Protein AF-A0AA38S7T8-F1 (afdb_monomer)

Foldseek 3Di:
DVVVVVVVVVVVVVVVVVVVPPDPPDQVVVQVVQQVVCVVVPHDGDDDDPVVVVVVVVVVVVVVCCVVVCVVVVVPPVPPPPPPPPPDPPPDD

Organism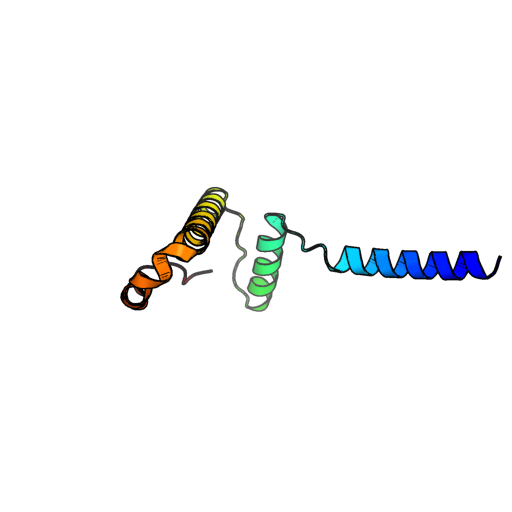: NCBI:txid347529

Structure (mmCIF, N/CA/C/O backbone):
data_AF-A0AA38S7T8-F1
#
_entry.id   AF-A0AA38S7T8-F1
#
loop_
_atom_site.group_PDB
_atom_site.id
_atom_site.type_symbol
_atom_site.label_atom_id
_atom_site.label_alt_id
_atom_site.label_comp_id
_atom_site.label_asym_id
_atom_site.label_entity_id
_atom_site.label_seq_id
_atom_site.pdbx_PDB_ins_code
_atom_site.Cartn_x
_atom_site.Cartn_y
_atom_site.Cartn_z
_atom_site.occupancy
_atom_site.B_iso_or_equiv
_atom_site.auth_seq_id
_atom_site.auth_comp_id
_atom_site.auth_asym_id
_atom_site.auth_atom_id
_atom_site.pdbx_PDB_model_num
ATOM 1 N N . MET A 1 1 ? 27.801 14.861 -34.928 1.00 53.59 1 MET A N 1
ATOM 2 C CA . MET A 1 1 ? 26.444 15.281 -34.500 1.00 53.59 1 MET A CA 1
ATOM 3 C C . MET A 1 1 ? 25.387 14.181 -34.650 1.00 53.59 1 MET A C 1
ATOM 5 O O . MET A 1 1 ? 24.449 14.178 -33.876 1.00 53.59 1 MET A O 1
ATOM 9 N N . TRP A 1 2 ? 25.527 13.207 -35.560 1.00 48.62 2 TRP A N 1
ATOM 10 C CA . TRP A 1 2 ? 24.543 12.117 -35.714 1.00 48.62 2 TRP A CA 1
ATOM 11 C C . TRP A 1 2 ? 24.609 11.041 -34.608 1.00 48.62 2 TRP A C 1
ATOM 13 O O . TRP A 1 2 ? 23.581 10.538 -34.169 1.00 48.62 2 TRP A O 1
ATOM 23 N N . TYR A 1 3 ? 25.801 10.739 -34.081 1.00 61.00 3 TYR A N 1
ATOM 24 C CA . TYR A 1 3 ? 25.983 9.763 -32.992 1.00 61.00 3 TYR A CA 1
ATOM 25 C C . TYR A 1 3 ? 25.420 10.218 -31.632 1.00 61.00 3 TYR A C 1
ATOM 27 O O . TYR A 1 3 ? 24.937 9.395 -30.858 1.00 61.00 3 TYR A O 1
ATOM 35 N N . SER A 1 4 ? 25.440 11.522 -31.341 1.00 61.47 4 SER A N 1
ATOM 36 C CA . SER A 1 4 ? 24.979 12.081 -30.062 1.00 61.47 4 SER A CA 1
ATOM 37 C C . SER A 1 4 ? 23.455 12.033 -29.898 1.00 61.47 4 SER A C 1
ATOM 39 O O . SER A 1 4 ? 22.971 11.812 -28.792 1.00 61.47 4 SER A O 1
ATOM 41 N N . HIS A 1 5 ? 22.693 12.174 -30.990 1.00 62.44 5 HIS A N 1
ATOM 42 C CA . HIS A 1 5 ? 21.229 12.058 -30.963 1.00 62.44 5 HIS A CA 1
ATOM 43 C C . HIS A 1 5 ? 20.763 10.611 -30.770 1.00 62.44 5 HIS A C 1
ATOM 45 O O . HIS A 1 5 ? 19.878 10.361 -29.956 1.00 62.44 5 HIS A O 1
ATOM 51 N N . ASN A 1 6 ? 21.405 9.653 -31.446 1.00 74.31 6 ASN A N 1
ATOM 52 C CA . ASN A 1 6 ? 21.110 8.227 -31.271 1.00 74.31 6 ASN A CA 1
ATOM 53 C C . ASN A 1 6 ? 21.411 7.754 -29.841 1.00 74.31 6 ASN A C 1
ATOM 55 O O . ASN A 1 6 ? 20.620 7.018 -29.260 1.00 74.31 6 ASN A O 1
ATOM 59 N N . MET A 1 7 ? 22.504 8.235 -29.239 1.00 75.94 7 MET A N 1
ATOM 60 C CA . MET A 1 7 ? 22.827 7.931 -27.842 1.00 75.94 7 MET A CA 1
ATOM 61 C C . MET A 1 7 ? 21.794 8.522 -26.869 1.00 75.94 7 MET A C 1
ATOM 63 O O . MET A 1 7 ? 21.368 7.853 -25.934 1.00 75.94 7 MET A O 1
ATOM 67 N N . SER A 1 8 ? 21.334 9.753 -27.117 1.00 80.12 8 SER A N 1
ATOM 68 C CA . SER A 1 8 ? 20.283 10.385 -26.310 1.00 80.12 8 SER A CA 1
ATOM 69 C C . SER A 1 8 ? 18.960 9.608 -26.356 1.00 80.12 8 SER A C 1
ATOM 71 O O . SER A 1 8 ? 18.330 9.428 -25.314 1.00 80.12 8 SER A O 1
ATOM 73 N N . LEU A 1 9 ? 18.575 9.084 -27.526 1.00 83.25 9 LEU A N 1
ATOM 74 C CA . LEU A 1 9 ? 17.380 8.247 -27.688 1.00 83.25 9 LEU A CA 1
ATOM 75 C C . LEU A 1 9 ? 17.498 6.919 -26.931 1.00 83.25 9 LEU A C 1
ATOM 77 O O . LEU A 1 9 ? 16.558 6.523 -26.245 1.00 83.25 9 LEU A O 1
ATOM 81 N N . VAL A 1 10 ? 18.659 6.261 -26.994 1.00 88.38 10 VAL A N 1
ATOM 82 C CA . VAL A 1 10 ? 18.920 5.027 -26.233 1.00 88.38 10 VAL A CA 1
ATOM 83 C C . VAL A 1 10 ? 18.825 5.284 -24.727 1.00 88.38 10 VAL A C 1
ATOM 85 O O . VAL A 1 10 ? 18.156 4.532 -24.021 1.00 88.38 10 VAL A O 1
ATOM 88 N N . CYS A 1 11 ? 19.410 6.377 -24.229 1.00 84.12 11 CYS A N 1
ATOM 89 C CA . CYS A 1 11 ? 19.299 6.752 -22.819 1.00 84.12 11 CYS A CA 1
ATOM 90 C C . CYS A 1 11 ? 17.846 7.018 -22.400 1.00 84.12 11 CYS A C 1
ATOM 92 O O . CYS A 1 11 ? 17.422 6.547 -21.347 1.00 84.12 11 CYS A O 1
ATOM 94 N N . ALA A 1 12 ? 17.067 7.728 -23.221 1.00 85.44 12 ALA A N 1
ATOM 95 C CA . ALA A 1 12 ? 15.662 8.008 -22.930 1.00 85.44 12 ALA A CA 1
ATOM 96 C C . ALA A 1 12 ? 14.819 6.722 -22.844 1.00 85.44 12 ALA A C 1
ATOM 98 O O . ALA A 1 12 ? 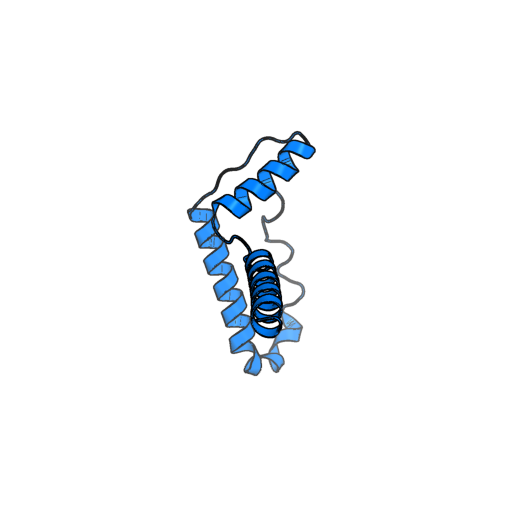13.998 6.584 -21.937 1.00 85.44 12 ALA A O 1
ATOM 99 N N . ILE A 1 13 ? 15.066 5.755 -23.735 1.00 85.31 13 ILE A N 1
ATOM 100 C CA . ILE A 1 13 ? 14.397 4.447 -23.721 1.00 85.31 13 ILE A CA 1
ATOM 101 C C . ILE A 1 13 ? 14.761 3.666 -22.449 1.00 85.31 13 ILE A C 1
ATOM 103 O O . ILE A 1 13 ? 13.870 3.163 -21.770 1.00 85.31 13 ILE A O 1
ATOM 107 N N . LEU A 1 14 ? 16.044 3.605 -22.076 1.00 83.94 14 LEU A N 1
ATOM 108 C CA . LEU A 1 14 ? 16.491 2.918 -20.855 1.00 83.94 14 LEU A CA 1
ATOM 109 C C . LEU A 1 14 ? 15.878 3.529 -19.588 1.00 83.94 14 LEU A C 1
ATOM 111 O O . LEU A 1 14 ? 15.437 2.800 -18.703 1.00 83.94 14 LEU A O 1
ATOM 115 N N . ILE A 1 15 ? 15.792 4.859 -19.516 1.00 80.81 15 ILE A N 1
ATOM 116 C CA . ILE A 1 15 ? 15.158 5.559 -18.394 1.00 80.81 15 ILE A CA 1
ATOM 117 C C . ILE A 1 15 ? 13.660 5.232 -18.331 1.00 80.81 15 ILE A C 1
ATOM 119 O O . ILE A 1 15 ? 13.156 4.962 -17.243 1.00 80.81 15 ILE A O 1
ATOM 123 N N . ALA A 1 16 ? 12.954 5.194 -19.465 1.00 78.12 16 ALA A N 1
ATOM 124 C CA . ALA A 1 16 ? 11.539 4.818 -19.508 1.00 78.12 16 ALA A CA 1
ATOM 125 C C . ALA A 1 16 ? 11.297 3.373 -19.029 1.00 78.12 16 ALA A C 1
ATOM 127 O O . ALA A 1 16 ? 10.368 3.133 -18.259 1.00 78.12 16 ALA A O 1
ATOM 128 N N . TYR A 1 17 ? 12.166 2.426 -19.407 1.00 76.81 17 TYR A N 1
ATOM 129 C CA . TYR A 1 17 ? 12.116 1.050 -18.894 1.00 76.81 17 TYR A CA 1
ATOM 130 C C . TYR A 1 17 ? 12.357 0.985 -17.382 1.00 76.81 17 TYR A C 1
ATOM 132 O O . TYR A 1 17 ? 11.609 0.310 -16.678 1.00 76.81 17 TYR A O 1
ATOM 140 N N . LEU A 1 18 ? 13.345 1.725 -16.869 1.00 66.81 18 LEU A N 1
ATOM 141 C CA . LEU A 1 18 ? 13.630 1.791 -15.431 1.00 66.81 18 LEU A CA 1
ATOM 142 C C . LEU A 1 18 ? 12.448 2.366 -14.631 1.00 66.81 18 LEU A C 1
ATOM 144 O O . LEU A 1 18 ? 12.162 1.877 -13.537 1.00 66.81 18 LEU A O 1
ATOM 148 N N . HIS A 1 19 ? 11.728 3.347 -15.188 1.00 61.88 19 HIS A N 1
ATOM 149 C CA . HIS A 1 19 ? 10.520 3.910 -14.576 1.00 61.88 19 HIS A CA 1
ATOM 150 C C . HIS A 1 19 ? 9.349 2.919 -14.553 1.00 61.88 19 HIS A C 1
ATOM 152 O O . HIS A 1 19 ? 8.595 2.908 -13.585 1.00 61.88 19 HIS A O 1
ATOM 158 N N . PHE A 1 20 ? 9.201 2.061 -15.569 1.00 60.38 20 PHE A N 1
ATOM 159 C CA . PHE A 1 20 ? 8.128 1.058 -15.602 1.00 60.38 20 PHE A CA 1
ATOM 160 C C . PHE A 1 20 ? 8.315 -0.039 -14.541 1.00 60.38 20 PHE A C 1
ATOM 162 O O . PHE A 1 20 ? 7.347 -0.554 -13.992 1.00 60.38 20 PHE A O 1
ATOM 169 N N . SER A 1 21 ? 9.566 -0.367 -14.209 1.00 61.53 21 SER A N 1
ATOM 170 C CA . SER A 1 21 ? 9.912 -1.322 -13.149 1.00 61.53 21 SER A CA 1
ATOM 171 C C . SER A 1 21 ? 9.876 -0.743 -11.729 1.00 61.53 21 SER A C 1
ATOM 173 O O . SER A 1 21 ? 10.134 -1.476 -10.773 1.00 61.53 21 SER A O 1
ATOM 175 N N . TYR A 1 22 ? 9.552 0.544 -11.557 1.00 61.12 22 TYR A N 1
ATOM 176 C CA . TYR A 1 22 ? 9.361 1.121 -10.229 1.00 61.12 22 TYR A CA 1
ATOM 177 C C . TYR A 1 22 ? 7.981 0.726 -9.700 1.00 61.12 22 TYR A C 1
ATOM 179 O O . TYR A 1 22 ? 6.999 1.459 -9.829 1.00 61.12 22 TYR A O 1
ATOM 187 N N . ALA A 1 23 ? 7.903 -0.475 -9.129 1.00 63.56 23 ALA A N 1
ATOM 188 C CA . ALA A 1 23 ? 6.740 -0.884 -8.363 1.00 63.56 23 ALA A CA 1
ATOM 189 C C . ALA A 1 23 ? 6.559 0.105 -7.204 1.00 63.56 23 ALA A C 1
ATOM 191 O O . ALA A 1 23 ? 7.417 0.216 -6.326 1.00 63.56 23 ALA A O 1
ATOM 192 N N . GLN A 1 24 ? 5.455 0.847 -7.238 1.00 67.12 24 GLN A N 1
ATOM 193 C CA . GLN A 1 24 ? 5.082 1.761 -6.169 1.00 67.12 24 GLN A CA 1
ATOM 194 C C . GLN A 1 24 ? 4.750 0.911 -4.935 1.00 67.12 24 GLN A C 1
ATOM 196 O O . GLN A 1 24 ? 3.833 0.091 -4.952 1.00 67.12 24 GLN A O 1
ATOM 201 N N . ASN A 1 25 ? 5.586 1.021 -3.906 1.00 79.56 25 ASN A N 1
ATOM 202 C CA . ASN A 1 25 ? 5.552 0.194 -2.701 1.00 79.56 25 ASN A CA 1
ATOM 203 C C . ASN A 1 25 ? 5.099 0.991 -1.472 1.00 79.56 25 ASN A C 1
ATOM 205 O O . ASN A 1 25 ? 5.336 0.572 -0.335 1.00 79.56 25 ASN A O 1
ATOM 209 N N . SER A 1 26 ? 4.447 2.137 -1.682 1.00 89.31 26 SER A N 1
ATOM 210 C CA . SER A 1 26 ? 3.866 2.888 -0.582 1.00 89.31 26 SER A CA 1
ATOM 211 C C . SER A 1 26 ? 2.597 2.183 -0.080 1.00 89.31 26 SER A C 1
ATOM 213 O O . SER A 1 26 ? 1.881 1.545 -0.857 1.00 89.31 26 SER A O 1
ATOM 215 N N . PRO A 1 27 ? 2.250 2.331 1.209 1.00 90.25 27 PRO A N 1
ATOM 216 C CA . PRO A 1 27 ? 0.968 1.887 1.758 1.00 90.25 27 PRO A CA 1
ATOM 217 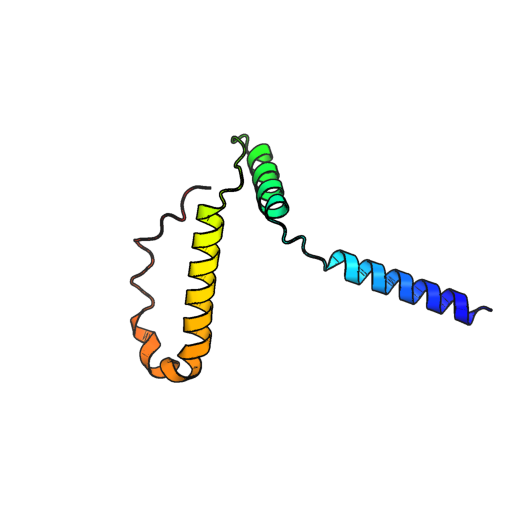C C . PRO A 1 27 ? -0.257 2.242 0.904 1.00 90.25 27 PRO A C 1
ATOM 219 O O . PRO A 1 27 ? -1.214 1.472 0.808 1.00 90.25 27 PRO A O 1
ATOM 222 N N . GLN A 1 28 ? -0.228 3.418 0.275 1.00 91.62 28 GLN A N 1
ATOM 223 C CA . GLN A 1 28 ? -1.356 3.938 -0.482 1.00 91.62 28 GLN A CA 1
ATOM 224 C C . GLN A 1 28 ? -1.567 3.185 -1.797 1.00 91.62 28 GLN A C 1
ATOM 226 O O . GLN A 1 28 ? -2.708 3.049 -2.233 1.00 91.62 28 GLN A O 1
ATOM 231 N N . ASP A 1 29 ? -0.507 2.654 -2.401 1.00 90.19 29 ASP A N 1
ATOM 232 C CA . ASP A 1 29 ? -0.596 1.928 -3.669 1.00 90.19 29 ASP A CA 1
ATOM 233 C C . ASP A 1 29 ? -1.375 0.626 -3.498 1.00 90.19 29 ASP A C 1
ATOM 235 O O . ASP A 1 29 ? -2.283 0.333 -4.279 1.00 90.19 29 ASP A O 1
ATOM 239 N N . TYR A 1 30 ? -1.112 -0.093 -2.401 1.00 88.69 30 TYR A N 1
ATOM 240 C CA . TYR A 1 30 ? -1.870 -1.285 -2.030 1.00 88.69 30 TYR A CA 1
ATOM 241 C C . TYR A 1 30 ? -3.356 -0.963 -1.836 1.00 88.69 30 TYR A C 1
ATOM 243 O O . TYR A 1 30 ? -4.213 -1.639 -2.406 1.00 88.69 30 TYR A O 1
ATOM 251 N N . VAL A 1 31 ? -3.681 0.086 -1.073 1.00 93.75 31 VAL A N 1
ATOM 252 C CA . VAL A 1 31 ? -5.078 0.473 -0.806 1.00 93.75 31 VAL A CA 1
ATOM 253 C C . VAL A 1 31 ? -5.789 0.939 -2.074 1.00 93.75 31 VAL A C 1
ATOM 255 O O . VAL A 1 31 ? -6.950 0.592 -2.283 1.00 93.75 31 VAL A O 1
ATOM 258 N N . ASN A 1 32 ? -5.111 1.700 -2.934 1.00 92.94 32 ASN A N 1
ATOM 259 C CA . ASN A 1 32 ? -5.673 2.189 -4.189 1.00 92.94 32 ASN A CA 1
ATOM 260 C C . ASN A 1 32 ? -6.031 1.036 -5.128 1.00 92.94 32 ASN A C 1
ATOM 262 O O . ASN A 1 32 ? -7.158 0.993 -5.621 1.00 92.94 32 ASN A O 1
ATOM 266 N N . ALA A 1 33 ? -5.111 0.087 -5.323 1.00 91.94 33 ALA A N 1
ATOM 267 C CA . ALA A 1 33 ? -5.344 -1.074 -6.176 1.00 91.94 33 ALA A CA 1
ATOM 268 C C . ALA A 1 33 ? -6.538 -1.913 -5.685 1.00 91.94 33 ALA A C 1
ATOM 270 O O . ALA A 1 33 ? -7.425 -2.255 -6.468 1.00 91.94 33 ALA A O 1
ATOM 271 N N . HIS A 1 34 ? -6.623 -2.170 -4.374 1.00 92.94 34 HIS A N 1
ATOM 272 C CA . HIS A 1 34 ? -7.750 -2.907 -3.792 1.00 92.94 34 HIS A CA 1
ATOM 273 C C . HIS A 1 34 ? -9.065 -2.141 -3.925 1.00 92.94 34 HIS A C 1
ATOM 275 O O . HIS A 1 34 ? -10.078 -2.715 -4.313 1.00 92.94 34 HIS A O 1
ATOM 281 N N . ASN A 1 35 ? -9.070 -0.838 -3.637 1.00 96.56 35 ASN A N 1
ATOM 282 C CA . ASN A 1 35 ? -10.278 -0.023 -3.738 1.00 96.56 35 ASN A CA 1
ATOM 283 C C . ASN A 1 35 ? -10.778 0.118 -5.174 1.00 96.56 35 ASN A C 1
ATOM 285 O O . ASN A 1 35 ? -11.989 0.202 -5.378 1.00 96.56 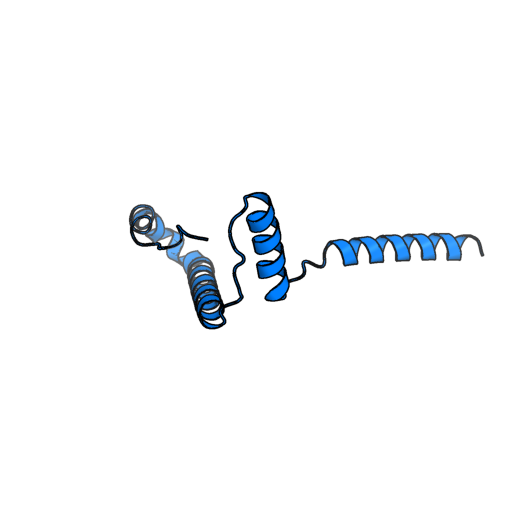35 ASN A O 1
ATOM 289 N N . GLN A 1 36 ? -9.880 0.110 -6.159 1.00 93.69 36 GLN A N 1
ATOM 290 C CA . GLN A 1 36 ? -10.258 0.058 -7.565 1.00 93.69 36 GLN A CA 1
ATOM 291 C C . GLN A 1 36 ? -11.004 -1.246 -7.882 1.00 93.69 36 GLN A C 1
ATOM 293 O O . GLN A 1 36 ? -12.145 -1.184 -8.334 1.00 93.69 36 GLN A O 1
ATOM 298 N N . ALA A 1 37 ? -10.426 -2.404 -7.553 1.00 94.88 37 ALA A N 1
ATOM 299 C CA . ALA A 1 37 ? -11.075 -3.699 -7.775 1.00 94.88 37 ALA A CA 1
ATOM 300 C C . ALA A 1 37 ? -12.404 -3.829 -7.002 1.00 94.88 37 ALA A C 1
ATOM 302 O O . ALA A 1 37 ? -13.416 -4.278 -7.534 1.00 94.88 37 ALA A O 1
ATOM 303 N N . ARG A 1 38 ? -12.441 -3.359 -5.750 1.00 96.06 38 ARG A N 1
ATOM 304 C CA . ARG A 1 38 ? -13.646 -3.351 -4.905 1.00 96.06 38 ARG A CA 1
ATOM 305 C C . ARG A 1 38 ? -14.761 -2.484 -5.489 1.00 96.06 38 ARG A C 1
ATOM 307 O O . ARG A 1 38 ? -15.925 -2.879 -5.463 1.00 96.06 38 ARG A O 1
ATOM 314 N N . LYS A 1 39 ? -14.408 -1.338 -6.077 1.00 96.44 39 LYS A N 1
ATOM 315 C CA . LYS A 1 39 ? -15.354 -0.474 -6.791 1.00 96.44 39 LYS A CA 1
ATOM 316 C C . LYS A 1 39 ? -15.946 -1.170 -8.017 1.00 96.44 39 LYS A C 1
ATOM 318 O O . LYS A 1 39 ? -17.139 -1.014 -8.261 1.00 96.44 39 LYS A O 1
ATOM 323 N N . GLU A 1 40 ? -15.148 -1.936 -8.759 1.00 94.69 40 GLU A N 1
ATOM 324 C CA . GLU A 1 40 ? -15.604 -2.679 -9.945 1.00 94.69 40 GLU A CA 1
ATOM 325 C C . GLU A 1 40 ? -16.647 -3.750 -9.598 1.00 94.69 40 GLU A C 1
ATOM 327 O O . GLU A 1 40 ? -17.571 -3.980 -10.375 1.00 94.69 40 GLU A O 1
ATOM 332 N N . VAL A 1 41 ? -16.558 -4.339 -8.401 1.00 95.56 41 VAL A N 1
ATOM 333 C CA . VAL A 1 41 ? -17.527 -5.330 -7.899 1.00 95.56 41 VAL A CA 1
ATOM 334 C C . VAL A 1 41 ? -18.574 -4.743 -6.938 1.00 95.56 41 VAL A C 1
ATOM 336 O O . VAL A 1 41 ? -19.346 -5.484 -6.334 1.00 95.56 41 VAL A O 1
ATOM 339 N N . GLY A 1 42 ? -18.630 -3.415 -6.792 1.00 95.69 42 GLY A N 1
ATOM 340 C CA . GLY A 1 42 ? -19.668 -2.720 -6.023 1.00 95.69 42 GLY A CA 1
ATOM 341 C C . GLY A 1 42 ? -19.575 -2.858 -4.498 1.00 95.69 42 GLY A C 1
ATOM 342 O O . GLY A 1 42 ? -20.570 -2.628 -3.811 1.00 95.69 42 GLY A O 1
ATOM 343 N N . VAL A 1 43 ? -18.409 -3.209 -3.947 1.00 96.00 43 VAL A N 1
ATOM 344 C CA . VAL A 1 43 ? -18.196 -3.305 -2.493 1.00 96.00 43 VAL A CA 1
ATOM 345 C C . VAL A 1 43 ? -17.469 -2.069 -1.949 1.00 96.00 43 VAL A C 1
ATOM 347 O O . VAL A 1 43 ? -16.684 -1.420 -2.639 1.00 96.00 43 VAL A O 1
ATOM 350 N N . GLY A 1 44 ? -17.748 -1.710 -0.691 1.00 94.94 44 GLY A N 1
ATOM 351 C CA . GLY A 1 44 ? -17.224 -0.482 -0.074 1.00 94.94 44 GLY A CA 1
ATOM 352 C C .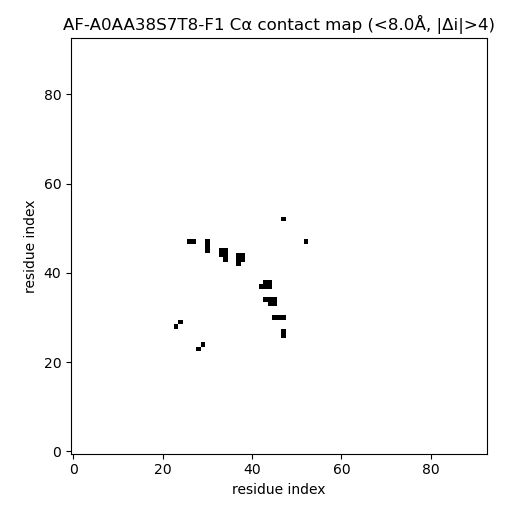 GLY A 1 44 ? -15.692 -0.458 0.046 1.00 94.94 44 GLY A C 1
ATOM 353 O O . GLY A 1 44 ? -15.079 -1.520 0.105 1.00 94.94 44 GLY A O 1
ATOM 354 N N . PRO A 1 45 ? -15.046 0.715 0.110 1.00 96.38 45 PRO A N 1
ATOM 355 C CA . PRO A 1 45 ? -13.589 0.813 0.147 1.00 96.38 45 PRO A CA 1
ATOM 356 C C . PRO A 1 45 ? -12.998 0.385 1.496 1.00 96.38 45 PRO A C 1
ATOM 358 O O . PRO A 1 45 ? -13.633 0.501 2.545 1.00 96.38 45 PRO A O 1
ATOM 361 N N . VAL A 1 46 ? -11.742 -0.043 1.464 1.00 95.31 46 VAL A N 1
ATOM 362 C CA . VAL A 1 46 ? -10.895 -0.323 2.625 1.00 95.31 46 VAL A CA 1
ATOM 363 C C . VAL A 1 46 ? -9.883 0.803 2.838 1.00 95.31 46 VAL A C 1
ATOM 365 O O . VAL A 1 46 ? -9.627 1.626 1.953 1.00 95.31 46 VAL A O 1
ATOM 368 N N . LYS A 1 47 ? -9.318 0.862 4.044 1.00 95.75 47 LYS A N 1
ATOM 369 C CA . LYS A 1 47 ? -8.296 1.837 4.439 1.00 95.75 47 LYS A CA 1
ATOM 370 C C . LYS A 1 47 ? -7.072 1.106 4.966 1.00 95.75 47 LYS A C 1
ATOM 372 O O . LYS A 1 47 ? -7.179 -0.021 5.439 1.00 95.75 47 LYS A O 1
ATOM 377 N N . TRP A 1 48 ? -5.927 1.774 4.909 1.00 94.75 48 TRP A N 1
ATOM 378 C CA . TRP A 1 48 ? -4.703 1.261 5.506 1.00 94.75 48 TRP A CA 1
ATOM 379 C C . TRP A 1 48 ? -4.838 1.152 7.028 1.00 94.75 48 TRP A C 1
ATOM 381 O O . TRP A 1 48 ? -5.248 2.118 7.676 1.00 94.75 48 TRP A O 1
ATOM 391 N N . ASP A 1 49 ? -4.434 0.013 7.593 1.00 95.06 49 ASP A N 1
ATOM 392 C CA . ASP A 1 49 ? -4.281 -0.170 9.037 1.00 95.06 49 ASP A CA 1
ATOM 393 C C . ASP A 1 49 ? -2.799 -0.433 9.374 1.00 95.06 49 ASP A C 1
ATOM 395 O O . ASP A 1 49 ? -2.259 -1.483 9.010 1.00 95.06 49 ASP A O 1
ATOM 399 N N . PRO A 1 50 ? -2.124 0.484 10.095 1.00 92.50 50 PRO A N 1
ATOM 400 C CA . PRO A 1 50 ? -0.734 0.306 10.510 1.00 92.50 50 PRO A CA 1
ATOM 401 C C . PRO A 1 50 ? -0.481 -0.946 11.360 1.00 92.50 50 PRO A C 1
ATOM 403 O O . PRO A 1 50 ? 0.612 -1.508 11.302 1.00 92.50 50 PRO A O 1
ATOM 406 N N . LYS A 1 51 ? -1.461 -1.398 12.154 1.00 94.06 51 LYS A N 1
ATOM 407 C CA . LYS A 1 51 ? -1.317 -2.613 12.970 1.00 94.06 51 LYS A CA 1
ATOM 408 C C . LYS A 1 51 ? -1.298 -3.856 12.092 1.00 94.06 51 LYS A C 1
ATOM 410 O O . LYS A 1 51 ? -0.451 -4.723 12.288 1.00 94.06 51 LYS A O 1
ATOM 415 N N . LEU A 1 52 ? -2.193 -3.909 11.106 1.00 91.62 52 LEU A N 1
ATOM 416 C CA . LEU A 1 52 ? -2.243 -4.998 10.134 1.00 91.62 52 LEU A CA 1
ATOM 417 C C . LEU A 1 52 ? -0.973 -5.030 9.277 1.00 91.62 52 LEU A C 1
ATOM 419 O O . LEU A 1 52 ? -0.406 -6.095 9.056 1.00 91.62 52 LEU A O 1
ATOM 423 N N . ALA A 1 53 ? -0.474 -3.860 8.873 1.00 91.00 53 ALA A N 1
ATOM 424 C CA . ALA A 1 53 ? 0.797 -3.752 8.165 1.00 91.00 53 ALA A CA 1
ATOM 425 C C . ALA A 1 53 ? 1.967 -4.300 8.993 1.00 91.00 53 ALA A C 1
ATOM 427 O O . ALA A 1 53 ? 2.792 -5.051 8.476 1.00 91.00 53 ALA A O 1
ATOM 428 N N . LYS A 1 54 ? 2.015 -3.976 10.294 1.00 92.31 54 LYS A N 1
ATOM 429 C CA . LYS A 1 54 ? 3.058 -4.487 11.189 1.00 92.31 54 LYS A CA 1
ATOM 430 C C . LYS A 1 54 ? 2.967 -5.999 11.382 1.00 92.31 54 LYS A C 1
ATOM 432 O O . LYS A 1 54 ? 3.991 -6.673 11.425 1.00 92.31 54 LYS A O 1
ATOM 437 N N . TYR A 1 55 ? 1.752 -6.529 11.483 1.00 91.94 55 TYR A N 1
ATOM 438 C CA . TYR A 1 55 ? 1.524 -7.967 11.552 1.00 91.94 55 TYR A CA 1
ATOM 439 C C . TYR A 1 55 ? 2.026 -8.677 10.285 1.00 91.94 55 TYR A C 1
ATOM 441 O O . TYR A 1 55 ? 2.802 -9.624 10.387 1.00 91.94 55 TYR A O 1
ATOM 449 N N . ALA A 1 56 ? 1.661 -8.171 9.103 1.00 87.62 56 ALA A N 1
ATOM 450 C CA . ALA A 1 56 ? 2.108 -8.722 7.825 1.00 87.62 56 ALA A CA 1
ATOM 451 C C . ALA A 1 56 ? 3.639 -8.666 7.663 1.00 87.62 56 ALA A C 1
ATOM 453 O O . ALA A 1 56 ? 4.244 -9.618 7.175 1.00 87.62 56 ALA A O 1
ATOM 454 N N . GLU A 1 57 ? 4.276 -7.580 8.113 1.00 89.94 57 GLU A N 1
ATOM 455 C CA . GLU A 1 57 ? 5.737 -7.449 8.126 1.00 89.94 57 GLU A CA 1
ATOM 456 C C . GLU A 1 57 ? 6.394 -8.504 9.028 1.00 89.94 57 GLU A C 1
ATOM 458 O O . GLU A 1 57 ? 7.365 -9.145 8.626 1.00 89.94 57 GLU A O 1
ATOM 463 N N . ASN A 1 58 ? 5.874 -8.701 10.243 1.00 91.94 58 ASN A N 1
ATOM 464 C CA . ASN A 1 58 ? 6.404 -9.700 11.169 1.00 91.94 58 ASN A CA 1
ATOM 465 C C . ASN A 1 58 ? 6.284 -11.114 10.587 1.00 91.94 58 ASN A C 1
ATOM 467 O O . ASN A 1 58 ? 7.273 -11.840 10.571 1.00 91.94 58 ASN A O 1
ATOM 471 N N . TYR A 1 59 ? 5.120 -11.458 10.033 1.00 86.69 59 TYR A N 1
ATOM 472 C CA . TYR A 1 59 ? 4.893 -12.752 9.392 1.00 86.69 59 TYR A CA 1
ATOM 473 C C . TYR A 1 59 ? 5.851 -12.988 8.211 1.00 86.69 59 TYR A C 1
ATOM 475 O O . TYR A 1 59 ? 6.516 -14.018 8.131 1.00 86.69 59 TYR A O 1
ATOM 483 N N . ALA A 1 60 ? 6.016 -12.000 7.325 1.00 85.38 60 ALA A N 1
ATOM 484 C CA . ALA A 1 60 ? 6.958 -12.103 6.209 1.00 85.38 60 ALA A CA 1
ATOM 485 C C . ALA A 1 60 ? 8.418 -12.272 6.675 1.00 85.38 60 ALA A C 1
ATOM 487 O O . ALA A 1 60 ? 9.203 -12.982 6.040 1.00 85.38 60 ALA A O 1
ATOM 488 N N . ASN A 1 61 ? 8.796 -11.637 7.789 1.00 86.50 61 ASN A N 1
ATOM 489 C CA . ASN A 1 61 ? 10.116 -11.812 8.389 1.00 86.50 61 ASN A CA 1
ATOM 490 C C . ASN A 1 61 ? 10.297 -13.206 9.005 1.00 86.50 61 ASN A C 1
ATOM 492 O O . ASN A 1 61 ? 11.380 -13.774 8.874 1.00 86.50 61 ASN A O 1
ATOM 496 N N . GLU A 1 62 ? 9.267 -13.770 9.635 1.00 81.00 62 GLU A N 1
ATOM 497 C CA . GLU A 1 62 ? 9.283 -15.145 10.148 1.00 81.00 62 GLU A CA 1
ATOM 498 C C . GLU A 1 62 ? 9.484 -16.154 9.011 1.00 81.00 62 GLU A C 1
ATOM 500 O O . GLU A 1 62 ? 10.417 -16.954 9.065 1.00 81.00 62 GLU A O 1
ATOM 505 N N . GLU A 1 63 ? 8.711 -16.046 7.930 1.00 79.00 63 GLU A N 1
ATOM 506 C CA . GLU A 1 63 ? 8.864 -16.887 6.736 1.00 79.00 63 GLU A CA 1
ATOM 507 C C . GLU A 1 63 ? 10.265 -16.759 6.123 1.00 79.00 63 GLU A C 1
ATOM 509 O O . GLU A 1 63 ? 10.908 -17.750 5.768 1.00 79.00 63 GLU A O 1
ATOM 514 N N . ARG A 1 64 ? 10.810 -15.538 6.060 1.00 74.81 64 ARG A N 1
ATOM 515 C CA . ARG A 1 64 ? 12.182 -15.310 5.588 1.00 74.81 64 ARG A CA 1
ATOM 516 C C . ARG A 1 64 ? 13.216 -16.001 6.477 1.00 74.81 64 ARG A C 1
ATOM 518 O O . ARG A 1 64 ? 14.181 -16.562 5.954 1.00 74.81 64 ARG A O 1
ATOM 525 N N . LEU A 1 65 ? 13.048 -15.943 7.799 1.00 69.19 65 LEU A N 1
ATOM 526 C CA . LEU A 1 65 ? 13.934 -16.613 8.752 1.00 69.19 65 LEU A CA 1
ATOM 527 C C . LEU A 1 65 ? 13.848 -18.131 8.609 1.00 69.19 65 LEU A C 1
ATOM 529 O O . LEU A 1 65 ? 14.887 -18.785 8.575 1.00 69.19 65 LEU A O 1
ATOM 533 N N . ILE A 1 66 ? 12.639 -18.674 8.463 1.00 66.00 66 ILE A N 1
ATOM 534 C CA . ILE A 1 66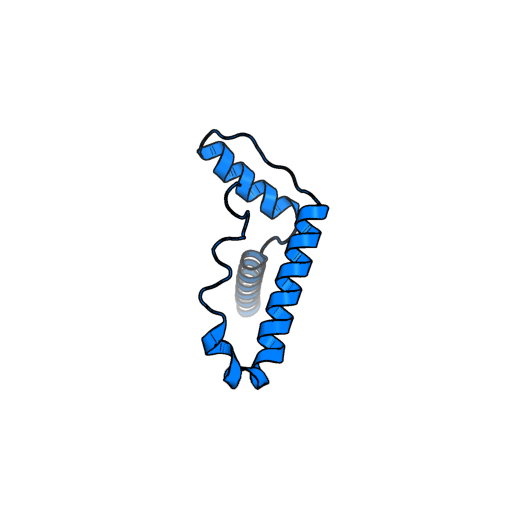 ? 12.393 -20.092 8.195 1.00 66.00 66 ILE A CA 1
ATOM 535 C C . ILE A 1 66 ? 13.121 -20.494 6.907 1.00 66.00 66 ILE A C 1
ATOM 537 O O . ILE A 1 66 ? 13.980 -21.366 6.944 1.00 66.00 66 ILE A O 1
ATOM 541 N N . VAL A 1 67 ? 12.903 -19.810 5.783 1.00 68.31 67 VAL A N 1
ATOM 542 C CA . VAL A 1 67 ? 13.564 -20.131 4.502 1.00 68.31 67 VAL A CA 1
ATOM 543 C C . VAL A 1 67 ? 15.093 -20.027 4.584 1.00 68.31 67 VAL A C 1
ATOM 545 O O . VAL A 1 67 ? 15.797 -20.894 4.064 1.00 68.31 67 VAL A O 1
ATOM 548 N N . HIS A 1 68 ? 15.632 -19.003 5.251 1.00 63.34 68 HIS A N 1
ATOM 549 C CA . HIS A 1 68 ? 17.080 -18.800 5.344 1.00 63.34 68 HIS A CA 1
ATOM 550 C C . HIS A 1 68 ? 17.759 -19.814 6.282 1.00 63.34 68 HIS A C 1
ATOM 552 O O . HIS A 1 68 ? 18.823 -20.341 5.955 1.00 63.34 68 HIS A O 1
ATOM 558 N N . ASN A 1 69 ? 17.119 -20.145 7.407 1.00 62.00 69 ASN A N 1
ATOM 559 C CA . ASN A 1 69 ? 17.622 -21.104 8.394 1.00 62.00 69 ASN A CA 1
ATOM 560 C C . ASN A 1 69 ? 17.387 -22.571 7.971 1.00 62.00 69 ASN A C 1
ATOM 562 O O . ASN A 1 69 ? 18.100 -23.480 8.398 1.00 62.00 69 ASN A O 1
ATOM 566 N N . ASN A 1 70 ? 16.433 -22.817 7.068 1.00 53.12 70 ASN A N 1
ATOM 567 C CA . ASN A 1 70 ? 16.095 -24.159 6.597 1.00 53.12 70 ASN A CA 1
ATOM 568 C C . ASN A 1 70 ? 17.001 -24.703 5.487 1.00 53.12 70 ASN A C 1
ATOM 570 O O . ASN A 1 70 ? 16.838 -25.858 5.092 1.00 53.12 70 ASN A O 1
ATOM 574 N N . THR A 1 71 ? 18.024 -23.962 5.055 1.00 53.50 71 THR A N 1
ATOM 575 C CA . THR A 1 71 ? 19.113 -24.549 4.252 1.00 53.50 71 THR A CA 1
ATOM 576 C C . THR A 1 71 ? 19.846 -25.669 5.010 1.00 53.50 71 THR A C 1
ATOM 578 O O . THR A 1 71 ? 20.309 -26.621 4.386 1.00 53.50 71 THR A O 1
ATOM 581 N N . HIS A 1 72 ? 19.847 -25.640 6.350 1.00 52.28 72 HIS A N 1
ATOM 582 C CA . HIS A 1 72 ? 20.308 -26.742 7.208 1.00 52.28 72 HIS A CA 1
ATOM 583 C C . HIS A 1 72 ? 19.181 -27.668 7.714 1.00 52.28 72 HIS A C 1
ATOM 585 O O . HIS A 1 72 ? 19.459 -28.782 8.154 1.00 52.28 72 HIS A O 1
ATOM 591 N N . ALA A 1 73 ? 17.913 -27.242 7.643 1.00 49.22 73 ALA A N 1
ATOM 592 C CA . ALA A 1 73 ? 16.758 -27.968 8.189 1.00 49.22 73 ALA A CA 1
ATOM 593 C C . ALA A 1 73 ? 15.916 -28.727 7.144 1.00 49.22 73 ALA A C 1
ATOM 595 O O . ALA A 1 73 ? 14.926 -29.358 7.514 1.00 49.22 73 ALA A O 1
ATOM 596 N N . LEU A 1 74 ? 16.316 -28.735 5.864 1.00 50.25 74 LEU A N 1
ATOM 597 C CA . LEU A 1 74 ? 15.711 -29.546 4.790 1.00 50.25 74 LEU A CA 1
ATOM 598 C C . LEU A 1 74 ? 15.526 -31.027 5.174 1.00 50.25 74 LEU A C 1
ATOM 600 O O . LEU A 1 74 ? 14.596 -31.673 4.698 1.00 50.25 74 LEU A O 1
ATOM 604 N N . HIS A 1 75 ? 16.342 -31.547 6.095 1.00 53.50 75 HIS A N 1
ATOM 605 C CA . HIS A 1 75 ? 16.193 -32.904 6.625 1.00 53.50 75 HIS A CA 1
ATOM 606 C C . HIS A 1 75 ? 14.925 -33.118 7.486 1.00 53.50 75 HIS A C 1
ATOM 608 O O . HIS A 1 75 ? 14.491 -34.257 7.634 1.00 53.50 75 HIS A O 1
ATOM 614 N N . ASN A 1 76 ? 14.302 -32.058 8.020 1.00 51.34 76 ASN A N 1
ATOM 615 C CA . ASN A 1 76 ? 13.162 -32.133 8.950 1.00 51.34 76 ASN A CA 1
ATOM 616 C C . ASN A 1 76 ? 11.810 -31.654 8.369 1.00 51.34 76 ASN A C 1
ATOM 618 O O . ASN A 1 76 ? 10.781 -31.829 9.023 1.00 51.34 76 ASN A O 1
ATOM 622 N N . MET A 1 77 ? 11.764 -31.064 7.166 1.00 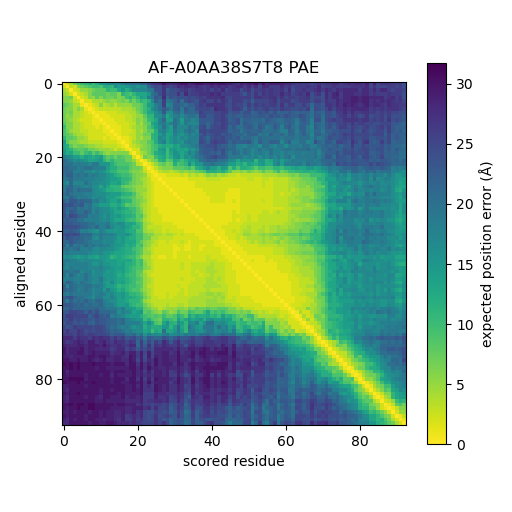49.56 77 MET A N 1
ATOM 623 C CA . MET A 1 77 ? 10.566 -30.348 6.675 1.00 49.56 77 MET A CA 1
ATOM 624 C C . MET A 1 77 ? 9.442 -31.214 6.084 1.00 49.56 77 MET A C 1
ATOM 626 O O . MET A 1 77 ? 8.327 -30.718 5.939 1.00 49.56 77 MET A O 1
ATOM 630 N N . VAL A 1 78 ? 9.644 -32.508 5.809 1.00 52.31 78 VAL A N 1
ATOM 631 C CA . VAL A 1 78 ? 8.563 -33.367 5.263 1.00 52.31 78 VAL A CA 1
ATOM 632 C C . VAL A 1 78 ? 7.377 -33.522 6.242 1.00 52.31 78 VAL A C 1
ATOM 634 O O . VAL A 1 78 ? 6.302 -33.967 5.854 1.0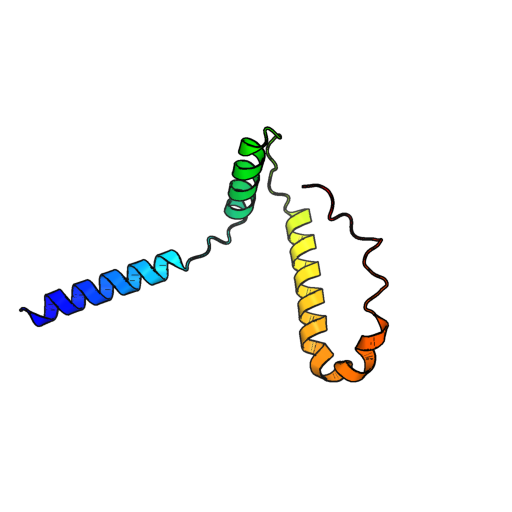0 52.31 78 VAL A O 1
ATOM 637 N N . ARG A 1 79 ? 7.518 -33.103 7.509 1.00 54.41 79 ARG A N 1
ATOM 638 C CA . ARG A 1 79 ? 6.490 -33.273 8.549 1.00 54.41 79 ARG A CA 1
ATOM 639 C C . ARG A 1 79 ? 5.455 -32.134 8.658 1.00 54.41 79 ARG A C 1
ATOM 641 O O . ARG A 1 79 ? 4.393 -32.382 9.213 1.00 54.41 79 ARG A O 1
ATOM 648 N N . ILE A 1 80 ? 5.719 -30.918 8.165 1.00 51.94 80 ILE A N 1
ATOM 649 C CA . ILE A 1 80 ? 4.945 -29.713 8.570 1.00 51.94 80 ILE A CA 1
ATOM 650 C C . ILE A 1 80 ? 3.860 -29.295 7.553 1.00 51.94 80 ILE A C 1
ATOM 652 O O . ILE A 1 80 ? 2.990 -28.489 7.854 1.00 51.94 80 ILE A O 1
ATOM 656 N N . LEU A 1 81 ? 3.851 -29.879 6.352 1.00 54.03 81 LEU A N 1
ATOM 657 C CA . LEU A 1 81 ? 2.965 -29.453 5.259 1.00 54.03 81 LEU A CA 1
ATOM 658 C C . LEU A 1 81 ? 1.433 -29.587 5.473 1.00 54.03 81 LEU A C 1
ATOM 660 O O . LEU A 1 81 ? 0.726 -28.868 4.772 1.00 54.03 81 LEU A O 1
ATOM 664 N N . PRO A 1 82 ? 0.870 -30.424 6.375 1.00 44.00 82 PRO A N 1
ATOM 665 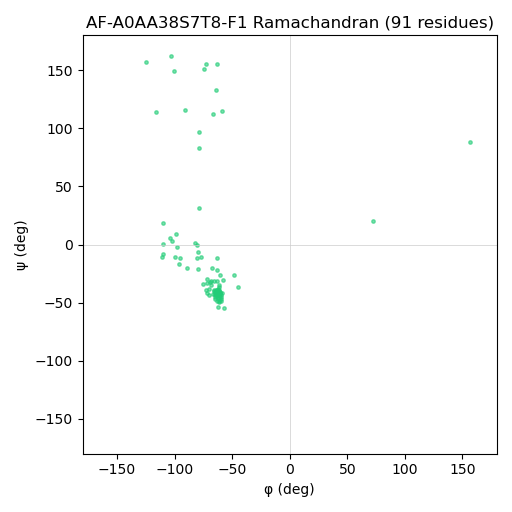C CA . PRO A 1 82 ? -0.588 -30.562 6.442 1.00 44.00 82 PRO A CA 1
ATOM 666 C C . PRO A 1 82 ? -1.308 -29.862 7.614 1.00 44.00 82 PRO A C 1
ATOM 668 O O . PRO A 1 82 ? -2.509 -30.076 7.729 1.00 44.00 82 PRO A O 1
ATOM 671 N N . LEU A 1 83 ? -0.664 -29.062 8.483 1.00 45.88 83 LEU A N 1
ATOM 672 C CA . LEU A 1 83 ? -1.328 -28.588 9.723 1.00 45.88 83 LEU A CA 1
ATOM 673 C C . LEU A 1 83 ? -1.690 -27.091 9.827 1.00 45.88 83 LEU A C 1
ATOM 675 O O . LEU A 1 83 ? -2.483 -26.753 10.699 1.00 45.88 83 LEU A O 1
ATOM 679 N N . GLU A 1 84 ? -1.231 -26.203 8.941 1.00 47.88 84 GLU A N 1
ATOM 680 C CA . GLU A 1 84 ? -1.483 -24.751 9.106 1.00 47.88 84 GLU A CA 1
ATOM 681 C C . GLU A 1 84 ? -2.672 -24.195 8.292 1.00 47.88 84 GLU A C 1
ATOM 683 O O . GLU A 1 84 ? -2.996 -23.013 8.396 1.00 47.88 84 GLU A O 1
ATOM 688 N N . LEU A 1 85 ? -3.350 -25.016 7.477 1.00 44.78 85 LEU A N 1
ATOM 689 C CA . LEU A 1 85 ? -4.417 -24.522 6.592 1.00 44.78 85 LEU A CA 1
ATOM 690 C C . LEU A 1 85 ? -5.755 -24.230 7.307 1.00 44.78 85 LEU A C 1
ATOM 692 O O . LEU A 1 85 ? -6.630 -23.622 6.698 1.00 44.78 85 LEU A O 1
ATOM 696 N N . GLU A 1 86 ? -5.932 -24.634 8.571 1.00 42.16 86 GLU A N 1
ATOM 697 C CA . GLU A 1 86 ? -7.200 -24.444 9.305 1.00 42.16 86 GLU A CA 1
ATOM 698 C C . GLU A 1 86 ? -7.259 -23.192 10.198 1.00 42.16 86 GLU A C 1
ATOM 700 O O . GLU A 1 86 ? -8.341 -22.831 10.657 1.00 42.16 86 GLU A O 1
ATOM 705 N N . SER A 1 87 ? -6.147 -22.492 10.447 1.00 49.62 87 SER A N 1
ATOM 706 C CA . SER A 1 87 ? -6.110 -21.395 11.434 1.00 49.62 87 SER A CA 1
ATOM 707 C C . SER A 1 87 ? -5.962 -19.990 10.842 1.00 49.62 87 SER A C 1
ATOM 709 O O . SER A 1 87 ? -5.926 -19.016 11.595 1.00 49.62 87 SER A O 1
ATOM 711 N N . SER A 1 88 ? -5.896 -19.845 9.515 1.00 40.72 88 SER A N 1
ATOM 712 C CA . SER A 1 88 ? -5.587 -18.557 8.887 1.00 40.72 88 SER A CA 1
ATOM 713 C C . SER A 1 88 ? -6.849 -17.732 8.572 1.00 40.72 88 SER A C 1
ATOM 715 O O . SER A 1 88 ? -7.637 -18.125 7.708 1.00 40.72 88 SER A O 1
ATOM 717 N N . PRO A 1 89 ? -7.054 -16.553 9.196 1.00 42.94 89 PRO A N 1
ATOM 718 C CA . PRO A 1 89 ? -8.206 -15.678 8.956 1.00 42.94 89 PRO A CA 1
ATOM 719 C C . PRO A 1 89 ? -8.058 -14.847 7.665 1.00 42.94 89 PRO A C 1
ATOM 721 O O . PRO A 1 89 ? -8.532 -13.719 7.583 1.00 42.94 89 PRO A O 1
ATOM 724 N N . VAL A 1 90 ? -7.370 -15.375 6.649 1.00 46.22 90 VAL A N 1
ATOM 725 C CA . VAL A 1 90 ? -7.072 -14.652 5.398 1.00 46.22 90 VAL A CA 1
ATOM 726 C C . VAL A 1 90 ? -8.272 -14.644 4.433 1.00 46.22 90 VAL A C 1
ATOM 728 O O . VAL A 1 90 ? -8.277 -13.902 3.454 1.00 46.22 90 VAL A O 1
ATOM 731 N N . LEU A 1 91 ? -9.357 -15.366 4.741 1.00 43.09 91 LEU A N 1
ATOM 732 C CA . LEU A 1 91 ? -10.660 -15.080 4.140 1.00 43.09 91 LEU A CA 1
ATOM 733 C C . LEU A 1 91 ? -11.296 -13.874 4.845 1.00 43.09 91 LEU A C 1
ATOM 735 O O . LEU A 1 91 ? -11.909 -14.027 5.895 1.00 43.09 91 LEU A O 1
ATOM 739 N N . VAL A 1 92 ? -11.127 -12.693 4.252 1.00 38.06 92 VAL A N 1
ATOM 740 C CA . VAL A 1 92 ? -12.109 -11.603 4.049 1.00 38.06 92 VAL A CA 1
ATOM 741 C C . VAL A 1 92 ? -11.316 -10.303 3.872 1.00 38.06 92 VAL A C 1
ATOM 743 O O . VAL A 1 92 ? -11.077 -9.557 4.820 1.00 38.06 92 VAL A O 1
ATOM 746 N N . LEU A 1 93 ? -10.941 -10.024 2.624 1.00 37.44 93 LEU A N 1
ATOM 747 C CA . LEU A 1 93 ? -10.780 -8.680 2.064 1.00 37.44 93 LEU A CA 1
ATOM 748 C C . LEU A 1 93 ? -11.278 -8.687 0.619 1.00 37.44 93 LEU A C 1
ATOM 750 O O . LEU A 1 93 ? -11.113 -9.726 -0.053 1.00 37.44 93 LEU A O 1
#

Solvent-accessible surface area (backbone atoms only — not comparable to full-atom values): 5858 Å² total; per-residue (Å²): 119,72,68,62,55,56,51,50,53,52,52,52,52,53,50,53,54,57,57,70,68,57,73,73,82,52,74,62,48,59,39,50,57,51,34,52,57,30,52,75,71,74,45,82,76,73,75,86,50,72,67,60,51,51,50,53,52,51,51,56,49,51,51,49,48,51,60,66,59,34,78,78,39,65,88,64,54,90,76,63,82,85,72,68,87,85,77,65,80,76,82,80,129

Secondary structure (DSSP, 8-state):
-HHHHHHHHHHHHHHHHHHHT----SHHHHHHHHHHHHHHTTPPPP---HHHHHHHHHHHHHHHHHHHHTTTTTTTGGGSTTSSTTS-TT---

InterPro domains:
  IPR014044 CAP domain [PF00188] (31-63)
  IPR035940 CAP superfamily [G3DSA:3.40.33.10] (22-77)
  IPR035940 CAP superfamily [SSF55797] (11-70)

Mean predicted aligned error: 15.27 Å

pLDDT: mean 73.47, std 19.0, range [37.44, 96.56]

Radius of gyration: 22.01 Å; Cα contacts (8 Å, |Δi|>4): 18; chains: 1; bounding box: 46×49×49 Å

Sequence (93 aa):
MWYSHNMSLVCAILIAYLHFSYAQNSPQDYVNAHNQARKEVGVGPVKWDPKLAKYAENYANEERLIVHNNTHALHNMVRILPLELESSPVLVL